Protein AF-A0A936JZC3-F1 (afdb_monomer_lite)

Radius of gyration: 21.65 Å; chains: 1; bounding box: 68×23×56 Å

Foldseek 3Di:
DALLVLLVVQVVQLVVLLVVLVVQCVVCVVVVPLVSVLVSLVSLLVSLVSLVSNLVSLVVNCVVPVPPPPDDNVVSVVVNVVSVVVNVVSVVSNVVSVVSNVVSVVVVVVPDPVPPPDPPPPPD

pLDDT: mean 89.23, std 16.83, range [37.56, 98.56]

Structure (mmCIF, N/CA/C/O backbone):
data_AF-A0A936JZC3-F1
#
_entry.id   AF-A0A936JZC3-F1
#
loop_
_atom_site.group_PDB
_atom_site.id
_atom_site.type_symbol
_atom_site.label_atom_id
_atom_site.label_alt_id
_atom_site.label_comp_id
_atom_site.label_asym_id
_atom_site.label_entity_id
_atom_site.label_seq_id
_atom_site.pdbx_PDB_ins_code
_atom_site.Cartn_x
_atom_site.Cartn_y
_atom_site.Cartn_z
_atom_site.occupancy
_atom_site.B_iso_or_equiv
_atom_site.auth_seq_id
_atom_site.auth_comp_id
_atom_site.auth_asym_id
_atom_site.auth_atom_id
_atom_site.pdbx_PDB_model_num
ATOM 1 N N . MET A 1 1 ? -3.478 -10.949 -21.802 1.00 66.69 1 MET A N 1
ATOM 2 C CA . MET A 1 1 ? -2.752 -9.942 -20.995 1.00 66.69 1 MET A CA 1
ATOM 3 C C . MET A 1 1 ? -1.444 -10.577 -20.551 1.00 66.69 1 MET A C 1
ATOM 5 O O . MET A 1 1 ? -1.497 -11.726 -20.132 1.00 66.69 1 MET A O 1
ATOM 9 N N . ASN A 1 2 ? -0.302 -9.900 -20.707 1.00 89.75 2 ASN A N 1
ATOM 10 C CA . ASN A 1 2 ? 0.981 -10.363 -20.148 1.00 89.75 2 ASN A CA 1
ATOM 11 C C . ASN A 1 2 ? 1.210 -9.727 -18.757 1.00 89.75 2 ASN A C 1
ATOM 13 O O . ASN A 1 2 ? 0.400 -8.905 -18.319 1.00 89.75 2 ASN A O 1
ATOM 17 N N . GLN A 1 3 ? 2.292 -10.097 -18.072 1.00 92.00 3 GLN A N 1
ATOM 18 C CA . GLN A 1 3 ? 2.618 -9.565 -16.743 1.00 92.00 3 GLN A CA 1
ATOM 19 C C . GLN A 1 3 ? 2.871 -8.047 -16.764 1.00 92.00 3 GLN A C 1
ATOM 21 O O . GLN A 1 3 ? 2.317 -7.353 -15.917 1.00 92.00 3 GLN A O 1
ATOM 26 N N . THR A 1 4 ? 3.542 -7.509 -17.789 1.00 93.62 4 THR A N 1
ATOM 27 C CA . THR A 1 4 ? 3.724 -6.058 -17.994 1.00 93.62 4 THR A CA 1
ATOM 28 C C . THR A 1 4 ? 2.394 -5.294 -17.998 1.00 93.62 4 THR A C 1
ATOM 30 O O . THR A 1 4 ? 2.254 -4.266 -17.340 1.00 93.62 4 THR A O 1
ATOM 33 N N . HIS A 1 5 ? 1.376 -5.810 -18.697 1.00 93.81 5 HIS A N 1
ATOM 34 C CA . HIS A 1 5 ? 0.049 -5.186 -18.737 1.00 93.81 5 HIS A CA 1
ATOM 35 C C . HIS A 1 5 ? -0.633 -5.209 -17.363 1.00 93.81 5 HIS A C 1
ATOM 37 O O . HIS A 1 5 ? -1.317 -4.251 -17.013 1.00 93.81 5 HIS A O 1
ATOM 43 N N . ILE A 1 6 ? -0.471 -6.291 -16.591 1.00 94.94 6 ILE A N 1
ATOM 44 C CA . ILE A 1 6 ? -1.031 -6.401 -15.235 1.00 94.94 6 ILE A CA 1
ATOM 45 C C . ILE A 1 6 ? -0.334 -5.414 -14.296 1.00 94.94 6 ILE A C 1
ATOM 47 O O . ILE A 1 6 ? -1.018 -4.686 -13.575 1.00 94.94 6 ILE A O 1
ATOM 51 N N . HIS A 1 7 ? 0.997 -5.353 -14.347 1.00 96.56 7 HIS A N 1
ATOM 52 C CA . HIS A 1 7 ? 1.791 -4.439 -13.539 1.00 96.56 7 HIS A CA 1
ATOM 53 C C . HIS A 1 7 ? 1.379 -2.986 -13.795 1.00 96.56 7 HIS A C 1
ATOM 55 O O . HIS A 1 7 ? 0.961 -2.293 -12.872 1.00 96.56 7 HIS A O 1
ATOM 61 N N . LEU A 1 8 ? 1.386 -2.539 -15.056 1.00 94.25 8 LEU A N 1
ATOM 62 C CA . LEU A 1 8 ? 1.026 -1.163 -15.421 1.00 94.25 8 LEU A CA 1
ATOM 63 C C . LEU A 1 8 ? -0.421 -0.808 -15.058 1.00 94.25 8 LEU A C 1
ATOM 65 O O . LEU A 1 8 ? -0.687 0.310 -14.612 1.00 94.25 8 LEU A O 1
ATOM 69 N N . LEU A 1 9 ? -1.352 -1.756 -15.214 1.00 95.69 9 LEU A N 1
ATOM 70 C CA . LEU A 1 9 ? -2.750 -1.559 -14.840 1.00 95.69 9 LEU A CA 1
ATOM 71 C C . LEU A 1 9 ? -2.901 -1.333 -13.332 1.00 95.69 9 LEU A C 1
ATOM 73 O O . LEU A 1 9 ? -3.687 -0.483 -12.920 1.00 95.69 9 LEU A O 1
ATOM 77 N N . LEU A 1 10 ? -2.179 -2.099 -12.511 1.00 96.19 10 LEU A N 1
ATOM 78 C CA . LEU A 1 10 ? -2.406 -2.150 -11.069 1.00 96.19 10 LEU A CA 1
ATOM 79 C C . LEU A 1 10 ? -1.439 -1.293 -10.239 1.00 96.19 10 LEU A C 1
ATOM 81 O O . LEU A 1 10 ? -1.794 -0.952 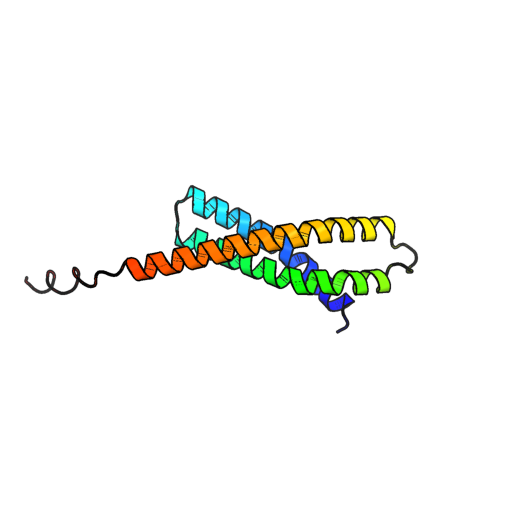-9.115 1.00 96.19 10 LEU A O 1
ATOM 85 N N . ASN A 1 11 ? -0.268 -0.903 -10.756 1.00 94.81 11 ASN A N 1
ATOM 86 C CA . ASN A 1 11 ? 0.805 -0.255 -9.978 1.00 94.81 11 ASN A CA 1
ATOM 87 C C . ASN A 1 11 ? 0.335 1.005 -9.219 1.00 94.81 11 ASN A C 1
ATOM 89 O O . ASN A 1 11 ? 0.679 1.233 -8.062 1.00 94.81 11 ASN A O 1
ATOM 93 N N . HIS A 1 12 ? -0.580 1.777 -9.801 1.00 95.12 12 HIS A N 1
ATOM 94 C CA . HIS A 1 12 ? -1.086 2.995 -9.166 1.00 95.12 12 HIS A CA 1
ATOM 95 C C . HIS A 1 12 ? -2.043 2.734 -7.989 1.00 95.12 12 HIS A C 1
ATOM 97 O O . HIS A 1 12 ? -2.201 3.596 -7.120 1.00 95.12 12 HIS A O 1
ATOM 103 N N . PHE A 1 13 ? -2.685 1.563 -7.935 1.00 97.19 13 PHE A N 1
ATOM 104 C CA . PHE A 1 13 ? -3.717 1.266 -6.940 1.00 97.19 13 PHE A CA 1
ATOM 105 C C . PHE A 1 13 ? -3.161 1.220 -5.511 1.00 97.19 13 PHE A C 1
ATOM 107 O O . PHE A 1 13 ? -3.704 1.944 -4.673 1.00 97.19 13 PHE A O 1
ATOM 114 N N . PRO A 1 14 ? -2.089 0.457 -5.200 1.00 97.06 14 PRO A N 1
ATOM 115 C CA . PRO A 1 14 ? -1.516 0.432 -3.858 1.00 97.06 14 PRO A CA 1
ATOM 116 C C . PRO A 1 14 ? -1.153 1.819 -3.326 1.00 97.06 14 PRO A C 1
ATOM 118 O O . PRO A 1 14 ? -1.520 2.141 -2.200 1.00 97.06 14 PRO A O 1
ATOM 121 N N . ILE A 1 15 ? -0.503 2.671 -4.125 1.00 96.19 15 ILE A N 1
ATOM 122 C CA . ILE A 1 15 ? -0.062 4.004 -3.682 1.00 96.19 15 ILE A CA 1
ATOM 123 C C . ILE A 1 15 ? -1.265 4.915 -3.411 1.00 96.19 15 ILE A C 1
ATOM 125 O O . ILE A 1 15 ? -1.409 5.454 -2.310 1.00 96.19 15 ILE A O 1
ATOM 129 N N . VAL A 1 16 ? -2.165 5.062 -4.390 1.00 97.94 16 VAL A N 1
ATOM 130 C CA . VAL A 1 16 ? -3.331 5.952 -4.268 1.00 97.94 16 VAL A CA 1
ATOM 131 C C . VAL A 1 16 ? -4.276 5.462 -3.171 1.00 97.94 16 VAL A C 1
ATOM 133 O O . VAL A 1 16 ? -4.721 6.244 -2.330 1.00 97.94 16 VAL A O 1
ATOM 136 N N . GLY A 1 17 ? -4.559 4.160 -3.133 1.00 97.94 17 GLY A N 1
ATOM 137 C CA . GLY A 1 17 ? -5.437 3.574 -2.130 1.00 97.94 17 GLY A CA 1
ATOM 138 C C . GLY A 1 17 ? -4.862 3.654 -0.716 1.00 97.94 17 GLY A C 1
ATOM 139 O O . GLY A 1 17 ? -5.615 3.904 0.226 1.00 97.94 17 GLY A O 1
ATOM 140 N N . THR A 1 18 ? -3.542 3.523 -0.551 1.00 97.69 18 THR A N 1
ATOM 141 C CA . THR A 1 18 ? -2.883 3.683 0.758 1.00 97.69 18 THR A CA 1
ATOM 142 C C . THR A 1 18 ? -2.907 5.131 1.227 1.00 97.69 18 THR A C 1
ATOM 144 O O . THR A 1 18 ? -3.154 5.381 2.409 1.00 97.69 18 THR A O 1
ATOM 147 N N . LEU A 1 19 ? -2.740 6.098 0.320 1.00 98.19 19 LEU A N 1
ATOM 148 C CA . LEU A 1 19 ? -2.877 7.518 0.643 1.00 98.19 19 LEU A CA 1
ATOM 149 C C . LEU A 1 19 ? -4.302 7.841 1.117 1.00 98.19 19 LEU A C 1
ATOM 151 O O . LEU A 1 19 ? -4.486 8.399 2.200 1.00 98.19 19 LEU A O 1
ATOM 155 N N . ILE A 1 20 ? -5.315 7.414 0.356 1.00 98.38 20 ILE A N 1
ATOM 156 C CA . ILE A 1 20 ? -6.730 7.596 0.713 1.00 98.38 20 ILE A CA 1
ATOM 157 C C . ILE A 1 20 ? -7.045 6.900 2.044 1.00 98.38 20 ILE A C 1
ATOM 159 O O . ILE A 1 20 ? -7.652 7.507 2.928 1.00 98.38 20 ILE A O 1
ATOM 163 N N . GLY A 1 21 ? -6.610 5.649 2.217 1.00 98.25 21 GLY A N 1
ATOM 164 C CA . GLY A 1 21 ? -6.810 4.878 3.444 1.00 98.25 21 GLY A CA 1
ATOM 165 C C . GLY A 1 21 ? -6.167 5.535 4.661 1.00 98.25 21 GLY A C 1
ATOM 166 O O . GLY A 1 21 ? -6.793 5.613 5.716 1.00 98.25 21 GLY A O 1
ATOM 167 N N . SER A 1 22 ? -4.968 6.092 4.505 1.00 98.19 22 SER A N 1
ATOM 168 C CA . SER A 1 22 ? -4.258 6.805 5.571 1.00 98.19 22 SER A CA 1
ATOM 169 C C . SER A 1 22 ? -4.967 8.103 5.954 1.00 98.19 22 SER A C 1
ATOM 171 O O . SER A 1 22 ? -5.204 8.347 7.137 1.00 98.19 22 SER A O 1
ATOM 173 N N . CYS A 1 23 ? -5.394 8.909 4.976 1.00 98.38 23 CYS A N 1
ATOM 174 C CA . CYS A 1 23 ? -6.193 10.110 5.232 1.00 98.38 23 CYS A CA 1
ATOM 175 C C . CYS A 1 23 ? -7.520 9.775 5.929 1.00 98.38 23 CYS A C 1
ATOM 177 O O . CYS A 1 23 ? -7.913 10.452 6.881 1.00 98.38 23 CYS A O 1
ATOM 179 N N . LEU A 1 24 ? -8.194 8.705 5.498 1.00 98.12 24 LEU A N 1
ATOM 180 C CA . LEU A 1 24 ? -9.442 8.252 6.105 1.00 98.12 24 LEU A CA 1
ATOM 181 C C . LEU A 1 24 ? -9.229 7.745 7.537 1.00 98.12 24 LEU A C 1
ATOM 183 O O . LEU A 1 24 ? -10.048 8.022 8.416 1.00 98.12 24 LEU A O 1
ATOM 187 N N . LEU A 1 25 ? -8.120 7.044 7.791 1.00 98.06 25 LEU A N 1
ATOM 188 C CA . LEU A 1 25 ? -7.746 6.582 9.124 1.00 98.06 25 LEU A CA 1
ATOM 189 C C . LEU A 1 25 ? -7.491 7.768 10.055 1.00 98.06 25 LEU A C 1
ATOM 191 O O . LEU A 1 25 ? -8.068 7.821 11.142 1.00 98.06 25 LEU A O 1
ATOM 195 N N . LEU A 1 26 ? -6.689 8.741 9.611 1.00 98.31 26 LEU A N 1
ATOM 196 C CA . LEU A 1 26 ? -6.422 9.979 10.347 1.00 98.31 26 LEU A CA 1
ATOM 197 C C . LEU A 1 26 ? -7.723 10.712 10.676 1.00 98.31 26 LEU A C 1
ATOM 199 O O . LEU A 1 26 ? -7.956 11.084 11.826 1.00 98.31 26 LEU A O 1
ATOM 203 N N . TRP A 1 27 ? -8.618 10.846 9.697 1.00 98.19 27 TRP A N 1
ATOM 204 C CA . TRP A 1 27 ? -9.930 11.445 9.912 1.00 98.19 27 TRP A CA 1
ATOM 205 C C . TRP A 1 27 ? -10.763 10.673 10.945 1.00 98.19 27 TRP A C 1
ATOM 207 O O . TRP A 1 27 ? -11.335 11.269 11.860 1.00 98.19 27 TRP A O 1
ATOM 217 N N . GLY A 1 28 ? -10.796 9.342 10.847 1.00 97.31 28 GLY A N 1
ATOM 218 C CA . GLY A 1 28 ? -11.484 8.472 11.799 1.00 97.31 28 GLY A CA 1
ATOM 219 C C . GLY A 1 28 ? -10.928 8.576 13.222 1.00 97.31 28 GLY A C 1
ATOM 220 O O . GLY A 1 28 ? -11.697 8.516 14.184 1.00 97.31 28 GLY A O 1
ATOM 221 N N . ILE A 1 29 ? -9.616 8.783 13.370 1.00 97.25 29 ILE A N 1
ATOM 222 C CA . ILE A 1 29 ? -8.958 9.035 14.659 1.00 97.25 29 ILE A CA 1
ATOM 223 C C . ILE A 1 29 ? -9.380 10.399 15.215 1.00 97.25 29 ILE A C 1
ATOM 225 O O . ILE A 1 29 ? -9.867 10.461 16.345 1.00 97.25 29 ILE A O 1
ATOM 229 N N . ILE A 1 30 ? -9.279 11.468 14.417 1.00 98.19 30 ILE A N 1
ATOM 230 C CA . ILE A 1 30 ? -9.650 12.838 14.819 1.00 98.19 30 ILE A CA 1
ATOM 231 C C . ILE A 1 30 ? -11.119 12.903 15.252 1.00 98.19 30 ILE A C 1
ATOM 233 O O . ILE A 1 30 ? -11.450 13.499 16.277 1.00 98.19 30 ILE A O 1
ATOM 237 N N . LYS A 1 31 ? -12.013 12.259 14.496 1.00 97.19 31 LYS A N 1
ATOM 238 C CA . LYS A 1 31 ? -13.454 12.218 14.787 1.00 97.19 31 LYS A CA 1
ATOM 239 C C . LYS A 1 31 ? -13.854 11.133 15.787 1.00 97.19 31 LYS A C 1
ATOM 241 O O . LYS A 1 31 ? -15.038 11.022 16.090 1.00 97.19 31 LYS A O 1
ATOM 246 N N . LYS A 1 32 ? -12.902 10.339 16.293 1.00 94.94 32 LYS A N 1
ATOM 247 C CA . LYS A 1 32 ? -13.139 9.201 17.200 1.00 94.94 32 LYS A CA 1
ATOM 248 C C . LYS A 1 32 ? -14.226 8.238 16.684 1.00 94.94 32 LYS A C 1
ATOM 250 O O . LYS A 1 32 ? -14.975 7.666 17.468 1.00 94.94 32 LYS A O 1
ATOM 255 N N . ASN A 1 33 ? -14.307 8.046 15.367 1.00 94.62 33 ASN A N 1
ATOM 256 C CA . ASN A 1 33 ? -15.336 7.233 14.721 1.00 94.62 33 ASN A CA 1
ATOM 257 C C . ASN A 1 33 ? -14.813 5.815 14.429 1.00 94.62 33 ASN A C 1
ATOM 259 O O . ASN A 1 33 ? -13.978 5.615 13.545 1.00 94.62 33 ASN A O 1
ATOM 263 N N . ASP A 1 34 ? -15.314 4.826 15.173 1.00 92.88 34 ASP A N 1
ATOM 264 C CA . ASP A 1 34 ? -14.937 3.410 15.033 1.00 92.88 34 ASP A CA 1
ATOM 265 C C . ASP A 1 34 ? -15.310 2.807 13.672 1.00 92.88 34 ASP A C 1
ATOM 267 O O . ASP A 1 34 ? -14.558 1.991 13.132 1.00 92.88 34 ASP A O 1
ATOM 271 N N . HIS A 1 35 ? -16.413 3.254 13.070 1.00 94.06 35 HIS A N 1
ATOM 272 C CA . HIS A 1 35 ? -16.832 2.800 11.747 1.00 94.06 35 HIS A CA 1
ATOM 273 C C . HIS A 1 35 ? -15.868 3.297 10.663 1.00 94.06 35 HIS A C 1
ATOM 275 O O . HIS A 1 35 ? -15.382 2.512 9.852 1.00 94.06 35 HIS A O 1
ATOM 281 N N . THR A 1 36 ? -15.512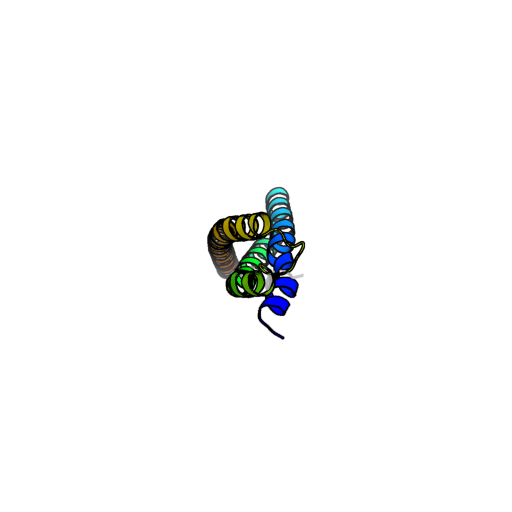 4.586 10.690 1.00 96.00 36 THR A N 1
ATOM 282 C CA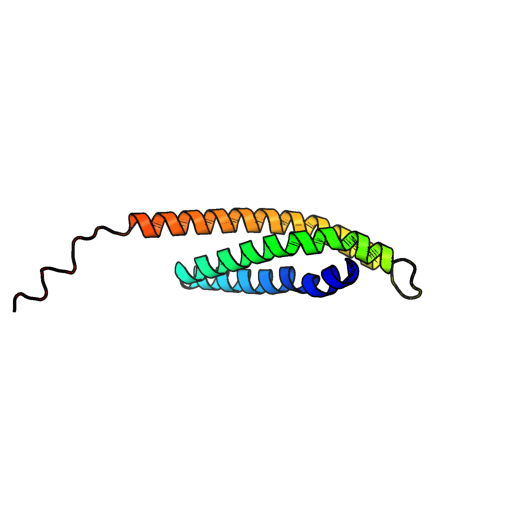 . THR A 1 36 ? -14.546 5.168 9.742 1.00 96.00 36 THR A CA 1
ATOM 283 C C . THR A 1 36 ? -13.167 4.522 9.865 1.00 96.00 36 THR A C 1
ATOM 285 O O . THR A 1 36 ? -12.561 4.193 8.848 1.00 96.00 36 THR A O 1
ATOM 288 N N . LYS A 1 37 ? -12.689 4.274 11.094 1.00 97.44 37 LYS A N 1
ATOM 289 C CA . LYS A 1 37 ? -11.424 3.556 11.327 1.00 97.44 37 LYS A CA 1
ATOM 290 C C . LYS A 1 37 ? -11.453 2.138 10.747 1.00 97.44 37 LYS A C 1
ATOM 292 O O . LYS A 1 37 ? -10.463 1.701 10.170 1.00 97.44 37 LYS A O 1
ATOM 297 N N . SER A 1 38 ? -12.590 1.447 10.852 1.00 97.19 38 SER A N 1
ATOM 298 C CA . SER A 1 38 ? -12.762 0.105 10.281 1.00 97.19 38 SER A CA 1
ATOM 299 C C . SER A 1 38 ? -12.759 0.125 8.748 1.00 97.19 38 SER A C 1
ATOM 301 O O . SER A 1 38 ? -12.086 -0.700 8.141 1.00 97.19 38 SER A O 1
ATOM 303 N N . ILE A 1 39 ? -13.432 1.094 8.111 1.00 97.81 39 ILE A N 1
ATOM 304 C CA . ILE A 1 39 ? -13.378 1.264 6.645 1.00 97.81 39 ILE A CA 1
ATOM 305 C C . ILE A 1 39 ? -11.941 1.537 6.188 1.00 97.81 39 ILE A C 1
ATOM 307 O O . ILE A 1 39 ? -11.476 0.930 5.227 1.00 97.81 39 ILE A O 1
ATOM 311 N N . ALA A 1 40 ? -11.227 2.423 6.886 1.00 98.31 40 ALA A N 1
ATOM 312 C CA . ALA A 1 40 ? -9.844 2.739 6.557 1.00 98.31 40 ALA A CA 1
ATOM 313 C C . ALA A 1 40 ? -8.931 1.508 6.670 1.00 98.31 40 ALA A C 1
ATOM 315 O O . ALA A 1 40 ? -8.178 1.223 5.744 1.00 98.31 40 ALA A O 1
ATOM 316 N N . ALA A 1 41 ? -9.048 0.733 7.754 1.00 98.38 41 ALA A N 1
ATOM 317 C CA . ALA A 1 41 ? -8.301 -0.513 7.924 1.00 98.38 41 ALA A CA 1
ATOM 318 C C . ALA A 1 41 ? -8.642 -1.546 6.834 1.00 98.38 41 ALA A C 1
ATOM 320 O O . ALA A 1 41 ? -7.750 -2.196 6.298 1.00 98.38 41 ALA A O 1
ATOM 321 N N . PHE A 1 42 ? -9.914 -1.673 6.446 1.00 98.44 42 PHE A N 1
ATOM 322 C CA . PHE A 1 42 ? -10.314 -2.547 5.341 1.00 98.44 42 PHE A CA 1
ATOM 323 C C . PHE A 1 42 ? -9.684 -2.130 4.009 1.00 98.44 42 PHE A C 1
ATOM 325 O O . PHE A 1 42 ? -9.153 -2.977 3.287 1.00 98.44 42 PHE A O 1
ATOM 332 N N . LEU A 1 43 ? -9.693 -0.832 3.701 1.00 98.50 43 LEU A N 1
ATOM 333 C CA . LEU A 1 43 ? -9.064 -0.309 2.493 1.00 98.50 43 LEU A CA 1
ATOM 334 C C . LEU A 1 43 ? -7.551 -0.571 2.494 1.00 98.50 43 LEU A C 1
ATOM 336 O O . LEU A 1 43 ? -7.036 -1.105 1.518 1.00 98.50 43 LEU A O 1
ATOM 340 N N . LEU A 1 44 ? -6.858 -0.274 3.598 1.00 98.56 44 LEU A N 1
ATOM 341 C CA . LEU A 1 44 ? -5.416 -0.511 3.739 1.00 98.56 44 LEU A CA 1
ATOM 342 C C . LEU A 1 44 ? -5.055 -1.999 3.605 1.00 98.56 44 LEU A C 1
ATOM 344 O O . LEU A 1 44 ? -4.121 -2.339 2.883 1.00 98.56 44 LEU A O 1
ATOM 348 N N . ALA A 1 45 ? -5.827 -2.895 4.229 1.00 98.50 45 ALA A N 1
ATOM 349 C CA . ALA A 1 45 ? -5.643 -4.338 4.080 1.00 98.50 45 ALA A CA 1
ATOM 350 C C . ALA A 1 45 ? -5.855 -4.796 2.626 1.00 98.50 45 ALA A C 1
ATOM 352 O O . ALA A 1 45 ? -5.078 -5.593 2.108 1.00 98.50 45 ALA A O 1
ATOM 353 N N . THR A 1 46 ? -6.869 -4.257 1.943 1.00 98.50 46 THR A N 1
ATOM 354 C CA . THR A 1 46 ? -7.138 -4.570 0.531 1.00 98.50 46 THR A CA 1
ATOM 355 C C . THR A 1 46 ? -5.999 -4.093 -0.368 1.00 98.50 46 THR A C 1
ATOM 357 O O . THR A 1 46 ? -5.550 -4.839 -1.231 1.00 98.50 46 THR A O 1
ATOM 360 N N . MET A 1 47 ? -5.484 -2.880 -0.151 1.00 98.56 47 MET A N 1
ATOM 361 C CA . MET A 1 47 ? -4.363 -2.351 -0.934 1.00 98.56 47 MET A CA 1
ATOM 362 C C . MET A 1 47 ? -3.069 -3.129 -0.695 1.00 98.56 47 MET A C 1
ATOM 364 O O . MET A 1 47 ? -2.324 -3.355 -1.644 1.00 98.56 47 MET A O 1
ATOM 368 N N . ALA A 1 48 ? -2.831 -3.611 0.529 1.00 98.25 48 ALA A N 1
ATOM 369 C CA . ALA A 1 48 ? -1.716 -4.512 0.818 1.00 98.25 48 ALA A CA 1
ATOM 370 C C . ALA A 1 48 ? -1.822 -5.832 0.039 1.00 98.25 48 ALA A C 1
ATOM 372 O O . ALA A 1 48 ? -0.821 -6.314 -0.479 1.00 98.25 48 ALA A O 1
ATOM 373 N N . LEU A 1 49 ? -3.031 -6.383 -0.118 1.00 98.25 49 LEU A N 1
ATOM 374 C CA . LEU A 1 49 ? -3.247 -7.575 -0.943 1.00 98.25 49 LEU A CA 1
ATOM 375 C C . LEU A 1 49 ? -3.045 -7.301 -2.438 1.00 98.25 49 LEU A C 1
ATOM 377 O O . LEU A 1 49 ? -2.484 -8.143 -3.129 1.00 98.25 49 LEU A O 1
ATOM 381 N N . VAL A 1 50 ? -3.470 -6.135 -2.936 1.00 98.19 50 VAL A N 1
ATOM 382 C CA . VAL A 1 50 ? -3.261 -5.729 -4.340 1.00 98.19 50 VAL A CA 1
ATOM 383 C C . VAL A 1 50 ? -1.782 -5.457 -4.638 1.00 98.19 50 VAL A C 1
ATOM 385 O O . VAL A 1 50 ? -1.334 -5.708 -5.753 1.00 98.19 50 VAL A O 1
ATOM 388 N N . ALA A 1 51 ? -1.001 -5.002 -3.655 1.00 98.00 51 ALA A N 1
ATOM 389 C CA . ALA A 1 51 ? 0.433 -4.775 -3.822 1.00 98.00 51 ALA A CA 1
ATOM 390 C C . ALA A 1 51 ? 1.208 -6.063 -4.155 1.00 98.00 51 ALA A C 1
ATOM 392 O O . ALA A 1 51 ? 2.205 -5.997 -4.865 1.00 98.00 51 ALA A O 1
ATOM 393 N N . ILE A 1 52 ? 0.731 -7.234 -3.713 1.00 97.62 52 ILE A N 1
ATOM 394 C CA . ILE A 1 52 ? 1.387 -8.529 -3.961 1.00 97.62 52 ILE A CA 1
ATOM 395 C C . ILE A 1 52 ? 1.488 -8.843 -5.465 1.00 97.62 52 ILE A C 1
ATOM 397 O O . ILE A 1 52 ? 2.605 -8.981 -5.959 1.00 97.62 52 ILE A O 1
ATOM 401 N N . PRO A 1 53 ? 0.383 -8.944 -6.237 1.00 97.06 53 PRO A N 1
ATOM 402 C CA . PRO A 1 53 ? 0.481 -9.203 -7.670 1.00 97.06 53 PRO A CA 1
ATOM 403 C C . PRO A 1 53 ? 1.164 -8.064 -8.436 1.00 97.06 53 PRO A C 1
ATOM 405 O O . PRO A 1 53 ? 1.786 -8.335 -9.457 1.00 97.06 53 PRO A O 1
ATOM 408 N N . VAL A 1 54 ? 1.090 -6.812 -7.963 1.00 97.62 54 VAL A N 1
ATOM 409 C CA . VAL A 1 54 ? 1.841 -5.691 -8.560 1.00 97.62 54 VAL A CA 1
ATOM 410 C C . VAL A 1 54 ? 3.344 -5.931 -8.438 1.00 97.62 54 VAL A C 1
ATOM 412 O O . VAL A 1 54 ? 4.043 -5.868 -9.444 1.00 97.62 54 VAL A O 1
ATOM 415 N N . PHE A 1 55 ? 3.822 -6.256 -7.236 1.00 97.38 55 PHE A N 1
ATOM 416 C CA . PHE A 1 55 ? 5.235 -6.516 -6.971 1.00 97.38 55 PHE A CA 1
ATOM 417 C C . PHE A 1 55 ? 5.744 -7.720 -7.774 1.00 97.38 55 PHE A C 1
ATOM 419 O O . PHE A 1 55 ? 6.719 -7.606 -8.505 1.00 97.38 55 PHE A O 1
ATOM 426 N N . LEU A 1 56 ? 5.009 -8.838 -7.753 1.00 97.00 56 LEU A N 1
ATOM 427 C CA . LEU A 1 56 ? 5.372 -10.059 -8.490 1.00 97.00 56 LEU A CA 1
ATOM 428 C C . LEU A 1 56 ? 5.381 -9.894 -10.018 1.00 97.00 56 LEU A C 1
ATOM 430 O O . LEU A 1 56 ? 5.931 -10.735 -10.721 1.00 97.00 56 LEU A O 1
ATOM 434 N N . THR A 1 57 ? 4.720 -8.864 -10.547 1.00 97.31 57 THR A N 1
ATOM 435 C CA . THR A 1 57 ? 4.718 -8.566 -11.986 1.00 97.31 57 THR A CA 1
ATOM 436 C C . THR A 1 57 ? 5.679 -7.439 -12.367 1.00 97.31 57 THR A C 1
ATOM 438 O O . THR A 1 57 ? 5.739 -7.103 -13.546 1.00 97.31 57 THR A O 1
ATOM 441 N N . GLY A 1 58 ? 6.427 -6.880 -11.404 1.00 96.19 58 GLY A N 1
ATOM 442 C CA . GLY A 1 58 ? 7.392 -5.794 -11.606 1.00 96.19 58 GLY A CA 1
ATOM 443 C C . GLY A 1 58 ? 8.627 -6.213 -12.396 1.00 96.19 58 GLY A C 1
ATOM 444 O O . GLY A 1 58 ? 8.850 -5.668 -13.469 1.00 96.19 58 GLY A O 1
ATOM 445 N N . GLU A 1 59 ? 9.353 -7.229 -11.933 1.00 94.81 59 GLU A N 1
ATOM 446 C CA . GLU A 1 59 ? 10.555 -7.754 -12.607 1.00 94.81 59 GLU A CA 1
ATOM 447 C C . GLU A 1 59 ? 10.269 -8.173 -14.073 1.00 94.81 59 GLU A C 1
ATOM 449 O O . GLU A 1 59 ? 10.922 -7.664 -14.984 1.00 94.81 59 GLU A O 1
ATOM 454 N N . PRO A 1 60 ? 9.199 -8.939 -14.386 1.00 94.75 60 PRO A N 1
ATOM 455 C CA . PRO A 1 60 ? 8.837 -9.210 -15.782 1.00 94.75 60 PRO A CA 1
ATOM 456 C C . PRO A 1 60 ? 8.468 -7.963 -16.602 1.00 94.75 60 PRO A C 1
ATOM 458 O O . PRO A 1 60 ? 8.559 -7.970 -17.834 1.00 94.75 60 PRO A O 1
ATOM 461 N N . ALA A 1 61 ? 7.967 -6.906 -15.952 1.00 94.62 61 ALA A N 1
ATOM 462 C CA . ALA A 1 61 ? 7.669 -5.646 -16.621 1.00 94.62 61 ALA A CA 1
ATOM 463 C C . ALA A 1 61 ? 8.960 -4.888 -16.955 1.00 94.62 61 ALA A C 1
ATOM 465 O O . ALA A 1 61 ? 9.067 -4.378 -18.071 1.00 94.62 61 ALA A O 1
ATOM 466 N N . GLU A 1 62 ? 9.928 -4.870 -16.043 1.00 94.00 62 GLU A N 1
ATOM 467 C CA . GLU A 1 62 ? 11.265 -4.309 -16.236 1.00 94.00 62 GLU A CA 1
ATOM 468 C C . GLU A 1 62 ? 12.021 -5.005 -17.369 1.00 94.00 62 GLU A C 1
ATOM 470 O O . GLU A 1 62 ? 12.361 -4.339 -18.349 1.00 94.00 62 GLU A O 1
ATOM 475 N N . GLU A 1 63 ? 12.156 -6.335 -17.329 1.00 93.50 63 GLU A N 1
ATOM 476 C CA . GLU A 1 63 ? 12.846 -7.107 -18.376 1.00 93.50 63 GLU A CA 1
ATOM 477 C C . GLU A 1 63 ? 12.263 -6.833 -19.775 1.00 93.50 63 GLU A C 1
ATOM 479 O O . GLU A 1 63 ? 12.964 -6.841 -20.792 1.00 93.50 63 GLU A O 1
ATOM 484 N N . SER A 1 64 ? 10.952 -6.567 -19.848 1.00 93.00 64 SER A N 1
ATOM 485 C CA . SER A 1 64 ? 10.264 -6.290 -21.111 1.00 93.00 64 SER A CA 1
ATOM 486 C C . SER A 1 64 ? 10.580 -4.916 -21.713 1.00 93.00 64 SER A C 1
ATOM 488 O O . SER A 1 64 ? 10.334 -4.712 -22.905 1.00 93.00 64 SER A O 1
ATOM 490 N N . VAL A 1 65 ? 11.117 -3.979 -20.920 1.00 91.56 65 VAL A N 1
ATOM 491 C CA . VAL A 1 65 ? 11.365 -2.589 -21.336 1.00 91.56 65 VAL A CA 1
ATOM 492 C C . VAL A 1 65 ? 12.807 -2.113 -21.153 1.00 91.56 65 VAL A C 1
ATOM 494 O O . VAL A 1 65 ? 13.176 -1.127 -21.791 1.00 91.56 65 VAL A O 1
ATOM 497 N N . GLU A 1 66 ? 13.635 -2.801 -20.362 1.00 89.94 66 GLU A N 1
ATOM 498 C CA . GLU A 1 66 ? 15.004 -2.378 -20.013 1.00 89.94 66 GLU A CA 1
ATOM 499 C C . GLU A 1 66 ? 15.902 -2.142 -21.249 1.00 89.94 66 GLU A C 1
ATOM 501 O O . GLU A 1 66 ? 16.761 -1.266 -21.248 1.00 89.94 66 GLU A O 1
ATOM 506 N N . LYS A 1 67 ? 15.664 -2.870 -22.354 1.00 89.69 67 LYS A N 1
ATOM 507 C CA . LYS A 1 67 ? 16.467 -2.794 -23.598 1.00 89.69 67 LYS A CA 1
ATOM 508 C C . LYS A 1 67 ? 15.929 -1.797 -24.625 1.00 89.69 67 LYS A C 1
ATOM 510 O O . LYS A 1 67 ? 16.470 -1.693 -25.728 1.00 89.69 67 LYS A O 1
ATOM 515 N N . ILE A 1 68 ? 14.844 -1.089 -24.313 1.00 92.94 68 ILE A N 1
ATOM 516 C CA . ILE A 1 68 ? 14.219 -0.138 -25.234 1.00 92.94 68 ILE A CA 1
ATOM 517 C C . ILE A 1 68 ? 15.000 1.180 -25.211 1.00 92.94 68 ILE A C 1
ATOM 519 O O . ILE A 1 68 ? 15.210 1.791 -24.165 1.00 92.94 68 ILE A O 1
ATOM 523 N N . SER A 1 69 ? 15.402 1.665 -26.388 1.00 91.19 69 SER A N 1
ATOM 524 C CA . SER A 1 69 ? 16.104 2.946 -26.514 1.00 91.19 69 SER A CA 1
ATOM 525 C C . SER A 1 69 ? 15.272 4.099 -25.939 1.00 91.19 69 SER A C 1
ATOM 527 O O . SER A 1 69 ? 14.141 4.325 -26.364 1.00 91.19 69 SER A O 1
ATOM 529 N N . GLY A 1 70 ? 15.849 4.849 -24.997 1.00 90.56 70 GLY A N 1
ATOM 530 C CA . GLY A 1 70 ? 15.190 5.974 -24.319 1.00 90.56 70 GLY A CA 1
ATOM 531 C C . GLY A 1 70 ? 14.594 5.635 -22.949 1.00 90.56 70 GLY A C 1
ATOM 532 O O . GLY A 1 70 ? 14.204 6.552 -22.229 1.00 90.56 70 GLY A O 1
ATOM 533 N N . VAL A 1 71 ? 14.566 4.358 -22.558 1.00 91.88 71 VAL A N 1
ATOM 534 C CA . VAL A 1 71 ? 14.264 3.938 -21.185 1.00 91.88 71 VAL A CA 1
ATOM 535 C C . VAL A 1 71 ? 15.533 4.040 -20.337 1.00 91.88 71 VAL A C 1
ATOM 537 O O . VAL A 1 71 ? 16.619 3.674 -20.779 1.00 91.88 71 VAL A O 1
ATOM 540 N N . SER A 1 72 ? 15.411 4.577 -19.121 1.00 93.75 72 SER A N 1
ATOM 541 C CA . SER A 1 72 ? 16.528 4.650 -18.178 1.00 93.75 72 SER A CA 1
ATOM 542 C C . SER A 1 72 ? 16.493 3.453 -17.235 1.00 93.75 72 SER A C 1
ATOM 544 O O . SER A 1 72 ? 15.678 3.422 -16.317 1.00 93.75 72 SER A O 1
ATOM 546 N N . GLU A 1 73 ? 17.413 2.515 -17.439 1.00 91.25 73 GLU A N 1
ATOM 547 C CA . GLU A 1 73 ? 17.630 1.350 -16.567 1.00 91.25 73 GLU A CA 1
ATOM 548 C C . GLU A 1 73 ? 17.851 1.776 -15.106 1.00 91.25 73 GLU A C 1
ATOM 550 O O . GLU A 1 73 ? 17.178 1.294 -14.204 1.00 91.25 73 GLU A O 1
ATOM 555 N N . ASN A 1 74 ? 18.675 2.807 -14.878 1.00 93.69 74 ASN A N 1
ATOM 556 C CA . ASN A 1 74 ? 18.915 3.358 -13.541 1.00 93.69 74 ASN A CA 1
ATOM 557 C C . ASN A 1 74 ? 17.631 3.848 -12.843 1.00 93.69 74 ASN A C 1
ATOM 559 O O . ASN A 1 74 ? 17.498 3.717 -11.632 1.00 93.69 74 ASN A O 1
ATOM 563 N N . MET A 1 75 ? 16.679 4.430 -13.581 1.00 94.69 75 MET A N 1
ATOM 564 C CA . MET A 1 75 ? 15.415 4.879 -12.984 1.00 94.69 75 MET A CA 1
ATOM 565 C C . MET A 1 75 ? 14.474 3.718 -12.654 1.00 94.69 75 MET A C 1
ATOM 567 O O . MET A 1 75 ? 13.723 3.825 -11.686 1.00 94.69 75 MET A O 1
ATOM 571 N N . ILE A 1 76 ? 14.493 2.642 -13.447 1.00 94.19 76 ILE A N 1
ATOM 572 C CA . ILE A 1 76 ? 13.673 1.450 -13.191 1.00 94.19 76 ILE A CA 1
ATOM 573 C C . ILE A 1 76 ? 14.241 0.667 -12.008 1.00 94.19 76 ILE A C 1
ATOM 575 O O . ILE A 1 76 ? 13.489 0.373 -11.086 1.00 94.19 76 ILE A O 1
ATOM 579 N N . SER A 1 77 ? 15.558 0.478 -11.948 1.00 93.88 77 SER A N 1
ATOM 580 C CA . SER A 1 77 ? 16.219 -0.163 -10.808 1.00 93.88 77 SER A CA 1
ATOM 581 C C . SER A 1 77 ? 15.944 0.577 -9.487 1.00 93.88 77 SER A C 1
ATOM 583 O O . SER A 1 77 ? 15.547 -0.034 -8.499 1.00 93.88 77 SER A O 1
ATOM 585 N N . LEU A 1 78 ? 16.004 1.919 -9.470 1.00 96.12 78 LEU A N 1
ATOM 586 C CA . LEU A 1 78 ? 15.604 2.703 -8.287 1.00 96.12 78 LEU A CA 1
ATOM 587 C C . LEU A 1 78 ? 14.118 2.533 -7.919 1.00 96.12 78 LEU A C 1
ATOM 589 O O . LEU A 1 78 ? 13.751 2.638 -6.747 1.00 96.12 78 LEU A O 1
ATOM 593 N N . HIS A 1 79 ? 13.243 2.316 -8.907 1.00 94.94 79 HIS A N 1
ATOM 594 C CA . HIS A 1 79 ? 11.834 2.016 -8.660 1.00 94.94 79 HIS A CA 1
ATOM 595 C C . HIS A 1 79 ? 11.657 0.621 -8.053 1.00 94.94 79 HIS A C 1
ATOM 597 O O . HIS A 1 79 ? 10.854 0.478 -7.132 1.00 94.94 79 HIS A O 1
ATOM 603 N N . GLU A 1 80 ? 12.410 -0.372 -8.524 1.00 95.19 80 GLU A N 1
ATOM 604 C CA . GLU A 1 80 ? 12.413 -1.735 -7.993 1.00 95.19 80 GLU A CA 1
ATOM 605 C C . GLU A 1 80 ? 12.899 -1.768 -6.536 1.00 95.19 80 GLU A C 1
ATOM 607 O O . GLU A 1 80 ? 12.178 -2.257 -5.664 1.00 95.19 80 GLU A O 1
ATOM 612 N N . GLU A 1 81 ? 14.041 -1.139 -6.233 1.00 95.94 81 GLU A N 1
ATOM 613 C CA . GLU A 1 81 ? 14.567 -1.027 -4.863 1.00 95.94 81 GLU A CA 1
ATOM 614 C C . GLU A 1 81 ? 13.551 -0.352 -3.922 1.00 95.94 81 GLU A C 1
ATOM 616 O O . GLU A 1 81 ? 13.300 -0.795 -2.795 1.00 95.94 81 GLU A O 1
ATOM 621 N N . ALA A 1 82 ? 12.900 0.719 -4.391 1.00 96.69 82 ALA A N 1
ATOM 622 C CA . ALA A 1 82 ? 11.843 1.382 -3.634 1.00 96.69 82 ALA A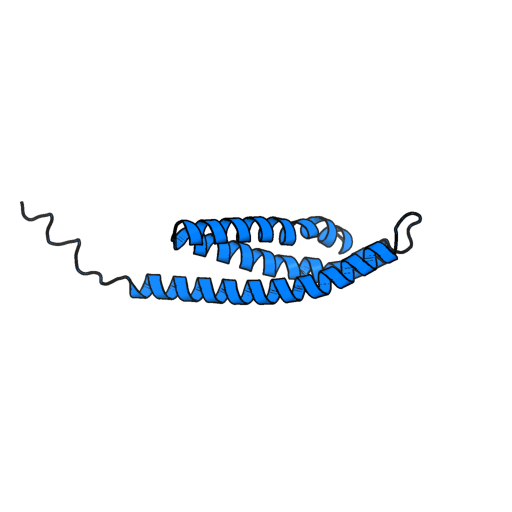 CA 1
ATOM 623 C C . ALA A 1 82 ? 10.599 0.491 -3.464 1.00 96.69 82 ALA A C 1
ATOM 625 O O . ALA A 1 82 ? 9.950 0.535 -2.412 1.00 96.69 82 ALA A O 1
ATOM 626 N N . ALA A 1 83 ? 10.257 -0.318 -4.470 1.00 96.19 83 ALA A N 1
ATOM 627 C CA . ALA A 1 83 ? 9.148 -1.263 -4.416 1.00 96.19 83 ALA A CA 1
ATOM 628 C C . ALA A 1 83 ? 9.424 -2.413 -3.437 1.00 96.19 83 ALA A C 1
ATOM 630 O O . ALA A 1 83 ? 8.493 -2.842 -2.753 1.00 96.19 83 ALA A O 1
ATOM 631 N N . GLU A 1 84 ? 10.677 -2.854 -3.293 1.00 96.88 84 GLU A N 1
ATOM 632 C CA . GLU A 1 84 ? 11.081 -3.863 -2.308 1.00 96.88 84 GLU A CA 1
ATOM 633 C C . GLU A 1 84 ? 10.859 -3.359 -0.874 1.00 96.88 84 GLU A C 1
ATOM 635 O O . GLU A 1 84 ? 10.223 -4.020 -0.047 1.00 96.88 84 GLU A O 1
ATOM 640 N N . ILE A 1 85 ? 11.281 -2.129 -0.575 1.00 97.69 85 ILE A N 1
ATOM 641 C CA . ILE A 1 85 ? 10.982 -1.500 0.721 1.00 97.69 85 ILE A CA 1
ATOM 642 C C . ILE A 1 85 ? 9.464 -1.305 0.874 1.00 97.69 85 ILE A C 1
ATOM 644 O O . ILE A 1 85 ? 8.885 -1.562 1.936 1.00 97.69 85 ILE A O 1
ATOM 648 N N . GLY A 1 86 ? 8.802 -0.872 -0.201 1.00 97.25 86 GLY A N 1
ATOM 649 C CA . GLY A 1 86 ? 7.366 -0.628 -0.246 1.00 97.25 86 GLY A CA 1
ATOM 650 C C . GLY A 1 86 ? 6.537 -1.864 0.094 1.00 97.25 86 GLY A C 1
ATOM 651 O O . GLY A 1 86 ? 5.614 -1.766 0.905 1.00 97.25 86 GLY A O 1
ATOM 652 N N . ILE A 1 87 ? 6.867 -3.035 -0.459 1.00 97.62 87 ILE A N 1
ATOM 653 C CA . ILE A 1 87 ? 6.098 -4.261 -0.216 1.00 97.62 87 ILE A CA 1
ATOM 654 C C . ILE A 1 87 ? 6.223 -4.730 1.238 1.00 97.62 87 ILE A C 1
ATOM 656 O O . ILE A 1 87 ? 5.224 -5.153 1.826 1.00 97.62 87 ILE A O 1
ATOM 660 N N . TRP A 1 88 ? 7.389 -4.561 1.872 1.00 98.25 88 TRP A N 1
ATOM 661 C CA . TRP A 1 88 ? 7.562 -4.839 3.302 1.00 98.25 88 TRP A CA 1
ATOM 662 C C . TRP A 1 88 ? 6.711 -3.917 4.179 1.00 98.25 88 TRP A C 1
ATOM 664 O O . TRP A 1 88 ? 6.006 -4.390 5.077 1.00 98.25 88 TRP A O 1
ATOM 674 N N . LEU A 1 89 ? 6.718 -2.610 3.895 1.00 97.94 89 LEU A N 1
ATOM 675 C CA . LEU A 1 89 ? 5.879 -1.641 4.605 1.00 97.94 89 LEU A CA 1
ATOM 676 C C . LEU A 1 89 ? 4.390 -1.958 4.426 1.00 97.94 89 LEU A C 1
ATOM 678 O O . LEU A 1 89 ? 3.650 -2.011 5.410 1.00 97.94 89 LEU A O 1
ATOM 682 N N . MET A 1 90 ? 3.964 -2.250 3.195 1.00 98.19 90 MET A N 1
ATOM 683 C CA . MET A 1 90 ? 2.590 -2.651 2.887 1.00 98.19 90 MET A CA 1
ATOM 684 C C . MET A 1 90 ? 2.195 -3.940 3.613 1.00 98.19 90 MET A C 1
ATOM 686 O O . MET A 1 90 ? 1.082 -4.024 4.133 1.00 98.19 90 MET A O 1
ATOM 690 N N . GLY A 1 91 ? 3.100 -4.916 3.716 1.00 98.19 91 GLY A N 1
ATOM 691 C CA . GLY A 1 91 ? 2.887 -6.146 4.479 1.00 98.19 91 GLY A CA 1
ATOM 692 C C . GLY A 1 91 ? 2.620 -5.871 5.960 1.00 98.19 91 GLY A C 1
ATOM 693 O O . GLY A 1 91 ? 1.620 -6.339 6.510 1.00 98.19 91 GLY A O 1
ATOM 694 N N . ILE A 1 92 ? 3.455 -5.043 6.597 1.00 98.44 92 ILE A N 1
ATOM 695 C CA . ILE A 1 92 ? 3.274 -4.634 7.999 1.00 98.44 92 ILE A CA 1
ATOM 696 C C . ILE A 1 92 ? 1.950 -3.877 8.175 1.00 98.44 92 ILE A C 1
ATOM 698 O O . ILE A 1 92 ? 1.158 -4.205 9.064 1.00 98.44 92 ILE A O 1
ATOM 702 N N . THR A 1 93 ? 1.669 -2.893 7.316 1.00 98.06 93 THR A N 1
ATOM 703 C CA . THR A 1 93 ? 0.417 -2.123 7.347 1.00 98.06 93 THR A CA 1
ATOM 704 C C . THR A 1 93 ? -0.806 -3.021 7.162 1.00 98.06 93 THR A C 1
ATOM 706 O O . THR A 1 93 ? -1.801 -2.855 7.874 1.00 98.06 93 THR A O 1
ATOM 709 N N . GLY A 1 94 ? -0.737 -3.998 6.257 1.00 98.31 94 GLY A N 1
ATOM 710 C CA . GLY A 1 94 ? -1.787 -4.984 6.025 1.00 98.31 94 GLY A CA 1
ATOM 711 C C . GLY A 1 94 ? -2.058 -5.833 7.265 1.00 98.31 94 GLY A C 1
ATOM 712 O O . GLY A 1 94 ? -3.206 -5.926 7.699 1.00 98.31 94 GLY A O 1
ATOM 713 N N . ILE A 1 95 ? -1.013 -6.375 7.900 1.00 98.56 95 ILE A N 1
ATOM 714 C CA . ILE A 1 95 ? -1.138 -7.166 9.137 1.00 98.56 95 ILE A CA 1
ATOM 715 C C . ILE A 1 95 ? -1.767 -6.331 10.258 1.00 98.56 95 ILE A C 1
ATOM 717 O O . ILE A 1 95 ? -2.736 -6.771 10.880 1.00 98.56 95 ILE A O 1
ATOM 721 N N . ILE A 1 96 ? -1.273 -5.111 10.492 1.00 98.44 96 ILE A N 1
ATOM 722 C CA . ILE A 1 96 ? -1.829 -4.205 11.512 1.00 98.44 96 ILE A CA 1
ATOM 723 C C . ILE A 1 96 ? -3.307 -3.914 11.227 1.00 98.44 96 ILE A C 1
ATOM 725 O O . ILE A 1 96 ? -4.138 -3.944 12.138 1.00 98.44 96 ILE A O 1
ATOM 729 N N . SER A 1 97 ? -3.654 -3.681 9.962 1.00 98.06 97 SER A N 1
ATOM 730 C CA . SER A 1 97 ? -5.028 -3.407 9.539 1.00 98.06 97 SER A CA 1
ATOM 731 C C . SER A 1 97 ? -5.954 -4.606 9.766 1.00 98.06 97 SER A C 1
ATOM 733 O O . SER A 1 97 ? -7.062 -4.442 10.281 1.00 98.06 97 SER A O 1
ATOM 735 N N . LEU A 1 98 ? -5.493 -5.823 9.469 1.00 98.12 98 LEU A N 1
ATOM 736 C CA . LEU A 1 98 ? -6.234 -7.058 9.741 1.00 98.12 98 LEU A CA 1
ATOM 737 C C . LEU A 1 98 ? -6.448 -7.277 11.244 1.00 98.12 98 LEU A C 1
ATOM 739 O O . LEU A 1 98 ? -7.559 -7.608 11.664 1.00 98.12 98 LEU A O 1
ATOM 743 N N . VAL A 1 99 ? -5.425 -7.033 12.069 1.00 97.94 99 VAL A N 1
ATOM 744 C CA . VAL A 1 99 ? -5.547 -7.096 13.534 1.00 97.94 99 VAL A CA 1
ATOM 745 C C . VAL A 1 99 ? -6.567 -6.069 14.035 1.00 97.94 99 VAL A C 1
ATOM 747 O O . VAL A 1 99 ? -7.437 -6.411 14.839 1.00 97.94 99 VAL A O 1
ATOM 750 N N . ALA A 1 100 ? -6.523 -4.834 13.528 1.00 95.81 100 ALA A N 1
ATOM 751 C CA . ALA A 1 100 ? -7.474 -3.786 13.894 1.00 95.81 100 ALA A CA 1
ATOM 752 C C . ALA A 1 100 ? -8.925 -4.174 13.552 1.00 95.81 100 ALA A C 1
ATOM 754 O O . ALA A 1 100 ? -9.817 -4.029 14.394 1.00 95.81 100 ALA A O 1
ATOM 755 N N . LEU A 1 101 ? -9.160 -4.731 12.359 1.00 96.50 101 LEU A N 1
ATOM 756 C CA . LEU A 1 101 ? -10.471 -5.242 11.944 1.00 96.50 101 LEU A CA 1
ATOM 757 C C . LEU A 1 101 ? -10.944 -6.398 12.828 1.00 96.50 101 LEU A C 1
ATOM 759 O O . LEU A 1 101 ? -12.099 -6.424 13.256 1.00 96.50 101 LEU A O 1
ATOM 763 N N . PHE A 1 102 ? -10.053 -7.333 13.156 1.00 95.88 102 PHE A N 1
ATOM 764 C CA . PHE A 1 102 ? -10.370 -8.456 14.034 1.00 95.88 102 PHE A CA 1
ATOM 765 C C . PHE A 1 102 ? -10.767 -7.994 15.444 1.00 95.88 102 PHE A C 1
ATOM 767 O O . PHE A 1 102 ? -11.742 -8.488 16.021 1.00 95.88 102 PHE A O 1
ATOM 774 N N . MET A 1 103 ? -10.060 -7.004 15.995 1.00 94.25 103 MET A N 1
ATOM 775 C CA . MET A 1 103 ? -10.401 -6.397 17.284 1.00 94.25 103 MET A CA 1
ATOM 776 C C . MET A 1 103 ? -11.740 -5.651 17.234 1.00 94.25 103 MET A C 1
ATOM 778 O O . MET A 1 103 ? -12.548 -5.782 18.160 1.00 94.25 103 MET A O 1
ATOM 782 N N . ALA A 1 104 ? -12.004 -4.901 16.160 1.00 91.88 104 ALA A N 1
ATOM 783 C CA . ALA A 1 104 ? -13.282 -4.221 15.956 1.00 91.88 104 ALA A CA 1
ATOM 784 C C . ALA A 1 104 ? -14.443 -5.227 15.890 1.00 91.88 104 ALA A C 1
ATOM 786 O O . ALA A 1 104 ? -15.457 -5.061 16.574 1.00 91.88 104 ALA A O 1
ATOM 787 N N . TRP A 1 105 ? -14.261 -6.334 15.166 1.00 89.62 105 TRP A N 1
ATOM 788 C CA . TRP A 1 105 ? -15.247 -7.409 15.083 1.00 89.62 105 TRP A CA 1
ATOM 789 C C . TRP A 1 105 ? -15.551 -8.029 16.453 1.00 89.62 105 TRP A C 1
ATOM 791 O O . TRP A 1 105 ? -16.721 -8.178 16.815 1.00 89.62 105 TRP A O 1
ATOM 801 N N . LYS A 1 106 ? -14.529 -8.303 17.276 1.00 89.31 106 LYS A N 1
ATOM 802 C CA . LYS A 1 106 ? -14.734 -8.799 18.649 1.00 89.31 106 LYS A CA 1
ATOM 803 C C . LYS A 1 106 ? -15.540 -7.829 19.519 1.00 89.31 106 LYS A C 1
ATOM 805 O O . LYS A 1 106 ? -16.451 -8.273 20.218 1.00 89.31 106 LYS A O 1
ATOM 810 N N . LYS A 1 107 ? -15.260 -6.520 19.455 1.00 84.19 107 LYS A N 1
ATOM 811 C CA . LYS A 1 107 ? -16.011 -5.502 20.217 1.00 84.19 107 LYS A CA 1
ATOM 812 C C . LYS A 1 107 ? -17.498 -5.492 19.863 1.00 84.19 107 LYS A C 1
ATOM 814 O O . LYS A 1 107 ? -18.334 -5.460 20.761 1.00 84.19 107 LYS A O 1
ATOM 819 N N . THR A 1 108 ? -17.839 -5.579 18.576 1.00 75.25 108 THR A N 1
ATOM 820 C CA . THR A 1 108 ? -19.251 -5.600 18.146 1.00 75.25 108 THR A CA 1
ATOM 821 C C . THR A 1 108 ? -20.013 -6.834 18.640 1.00 75.25 108 THR A C 1
ATOM 823 O O . THR A 1 108 ? -21.194 -6.728 18.964 1.00 75.25 108 THR A O 1
ATOM 826 N N . LYS A 1 109 ? -19.346 -7.993 18.772 1.00 64.38 109 LYS A N 1
ATOM 827 C CA . LYS A 1 109 ? -19.943 -9.204 19.364 1.00 64.38 109 LYS A CA 1
ATOM 828 C C . LYS A 1 109 ? -20.112 -9.112 20.882 1.00 64.38 109 LYS A C 1
ATOM 830 O O . LYS A 1 109 ? -21.118 -9.586 21.397 1.00 64.38 109 LYS A O 1
ATOM 835 N N . ALA A 1 110 ? -19.164 -8.493 21.585 1.00 61.84 110 ALA A N 1
ATOM 836 C CA . ALA A 1 110 ? -19.244 -8.294 23.034 1.00 61.84 110 ALA A CA 1
ATOM 837 C C . ALA A 1 110 ? -20.300 -7.242 23.443 1.00 61.84 110 ALA A C 1
ATOM 83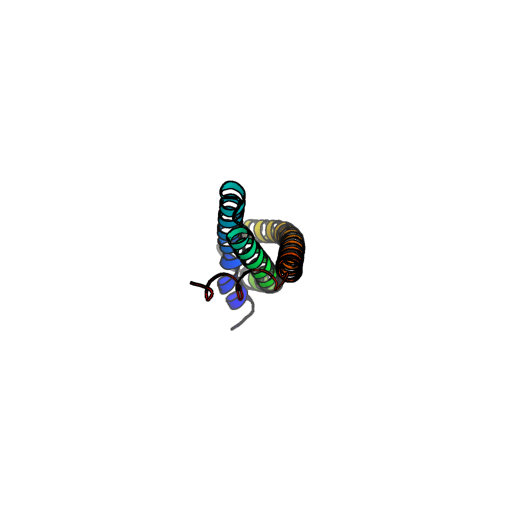9 O O . ALA A 1 110 ? -20.824 -7.291 24.551 1.00 61.84 110 ALA A O 1
ATOM 840 N N . GLY A 1 111 ? -20.647 -6.313 22.545 1.00 53.41 111 GLY A N 1
ATOM 841 C CA . GLY A 1 111 ? -21.586 -5.211 22.787 1.00 53.41 111 GLY A CA 1
ATOM 842 C C . GLY A 1 111 ? -23.082 -5.541 22.700 1.00 53.41 111 GLY A C 1
ATOM 843 O O . GLY A 1 111 ? -23.884 -4.612 22.682 1.00 53.41 111 GLY A O 1
ATOM 844 N N . LYS A 1 112 ? -23.493 -6.817 22.645 1.00 50.19 112 LYS A N 1
ATOM 845 C CA . LYS A 1 112 ? -24.916 -7.196 22.732 1.00 50.19 112 LYS A CA 1
ATOM 846 C C . LYS A 1 112 ? -25.268 -7.838 24.083 1.00 50.19 112 LYS A C 1
ATOM 848 O O . LYS A 1 112 ? -25.378 -9.061 24.146 1.00 50.19 112 LYS A O 1
ATOM 853 N N . PRO A 1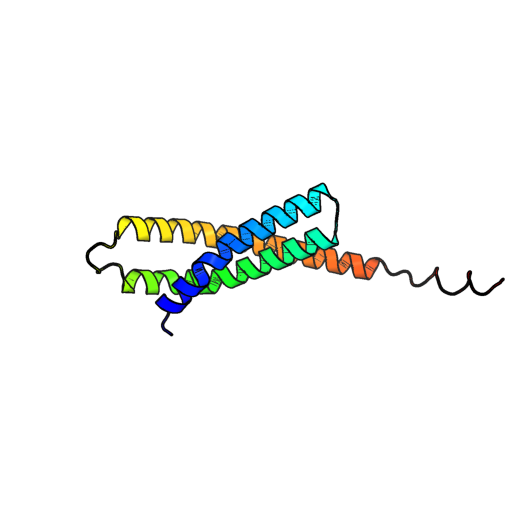 113 ? -25.585 -7.067 25.139 1.00 44.44 113 PRO A N 1
ATOM 854 C CA . PRO A 1 113 ? -26.603 -7.493 26.082 1.00 44.44 113 PRO A CA 1
ATOM 855 C C . PRO A 1 113 ? -27.970 -7.182 25.457 1.00 44.44 113 PRO A C 1
ATOM 857 O O . PRO A 1 113 ? -28.381 -6.031 25.325 1.00 44.44 113 PRO A O 1
ATOM 860 N N . CYS A 1 114 ? -28.673 -8.224 25.027 1.00 50.84 114 CYS A N 1
ATOM 861 C CA . CYS A 1 114 ? -30.022 -8.163 24.463 1.00 50.84 114 CYS A CA 1
ATOM 862 C C . CYS A 1 114 ? -31.089 -7.855 25.541 1.00 50.84 114 CYS A C 1
ATOM 864 O O . CYS A 1 114 ? -32.051 -8.600 25.667 1.00 50.84 114 CYS A O 1
ATOM 866 N N . PHE A 1 115 ? -30.918 -6.814 26.371 1.00 45.91 115 PHE A N 1
ATOM 867 C CA . PHE A 1 115 ? -31.695 -6.722 27.621 1.00 45.91 115 PHE A CA 1
ATOM 868 C C . PHE A 1 115 ? -32.475 -5.429 27.905 1.00 45.91 115 PHE A C 1
ATOM 870 O O . PHE A 1 115 ? -33.149 -5.392 28.923 1.00 45.91 115 PHE A O 1
ATOM 877 N N . PHE A 1 116 ? -32.475 -4.383 27.064 1.00 43.19 116 PHE A N 1
ATOM 878 C CA . PHE A 1 116 ? -33.095 -3.114 27.511 1.00 43.19 116 PHE A CA 1
ATOM 879 C C . PHE A 1 116 ? -34.054 -2.364 26.585 1.00 43.19 116 PHE A C 1
ATOM 881 O O . PHE A 1 116 ? -34.492 -1.289 26.977 1.00 43.19 116 PHE A O 1
ATOM 888 N N . ASN A 1 117 ? -34.463 -2.891 25.423 1.00 37.56 117 ASN A N 1
ATOM 889 C CA . ASN A 1 117 ? -35.333 -2.099 24.532 1.00 37.56 117 ASN A CA 1
ATOM 890 C C . ASN A 1 117 ? -36.611 -2.772 24.010 1.00 37.56 117 ASN A C 1
ATOM 892 O O . ASN A 1 117 ? -37.122 -2.353 22.980 1.00 37.56 117 ASN A O 1
ATOM 896 N N . CYS A 1 118 ? -37.158 -3.776 24.709 1.00 42.75 118 CYS A N 1
ATOM 897 C CA . CYS A 1 118 ? -38.418 -4.414 24.283 1.00 42.75 118 CYS A CA 1
ATOM 898 C C . CYS A 1 118 ? -39.558 -4.421 25.324 1.00 42.75 118 CYS A C 1
ATOM 900 O O . CYS A 1 118 ? -40.644 -4.882 25.006 1.00 42.75 118 CYS A O 1
ATOM 902 N N . LEU A 1 119 ? -39.371 -3.907 26.550 1.00 41.31 119 LEU A N 1
ATOM 903 C CA . LEU A 1 119 ? -40.395 -4.049 27.609 1.00 41.31 119 LEU A CA 1
ATOM 904 C C . LEU A 1 119 ? -40.808 -2.763 28.343 1.00 41.31 119 LEU A C 1
ATOM 906 O O . LEU A 1 119 ? -41.692 -2.831 29.186 1.00 41.31 119 LEU A O 1
ATOM 910 N N . TYR A 1 120 ? -40.251 -1.593 28.005 1.00 44.50 120 TYR A N 1
ATOM 911 C CA . TYR A 1 120 ? -40.608 -0.329 28.680 1.00 44.50 120 TYR A CA 1
ATOM 912 C C . TYR A 1 120 ? -41.370 0.700 27.825 1.00 44.50 120 TYR A C 1
ATOM 914 O O . TYR A 1 120 ? -41.761 1.733 28.359 1.00 44.50 120 TYR A O 1
ATOM 922 N N . TYR A 1 121 ? -41.636 0.433 26.538 1.00 43.53 121 TYR A N 1
ATOM 923 C CA . TYR A 1 121 ? -42.350 1.380 25.655 1.00 43.53 121 TYR A CA 1
ATOM 924 C C . TYR A 1 121 ? -43.746 0.930 25.187 1.00 43.53 121 TYR A C 1
ATOM 926 O O . TYR A 1 121 ? -44.378 1.645 24.421 1.00 43.53 121 TYR A O 1
ATOM 934 N N . PHE A 1 122 ? -44.263 -0.202 25.677 1.00 44.44 122 PHE A N 1
ATOM 935 C CA . PHE A 1 122 ? -45.647 -0.653 25.427 1.00 44.44 122 PHE A CA 1
ATOM 936 C C . PHE A 1 122 ? -46.450 -0.792 26.734 1.00 44.44 122 PHE A C 1
ATOM 938 O O . PHE A 1 122 ? -47.242 -1.710 26.916 1.00 44.44 122 PHE A O 1
ATOM 945 N N . GLY A 1 123 ? -46.182 0.111 27.681 1.00 48.69 123 GLY A N 1
ATOM 946 C CA . GLY A 1 123 ? -46.836 0.193 28.990 1.00 48.69 123 GLY A CA 1
ATOM 947 C C . GLY A 1 123 ? -47.365 1.594 29.311 1.00 48.69 123 GLY A C 1
ATOM 948 O O . GLY A 1 123 ? -47.300 2.008 30.467 1.00 48.69 123 GLY A O 1
ATOM 949 N N . ARG A 1 124 ? -47.830 2.338 28.301 1.00 40.38 124 ARG A N 1
ATOM 950 C CA . ARG A 1 124 ? -48.659 3.541 28.452 1.00 40.38 124 ARG A CA 1
ATOM 951 C C . ARG A 1 124 ? -49.688 3.615 27.341 1.00 40.38 124 ARG A C 1
ATOM 953 O O . ARG A 1 124 ? -49.294 3.338 26.189 1.00 40.38 124 ARG A O 1
#

Secondary structure (DSSP, 8-state):
--HHHHHHHHTHHHHHHHHHHHHHHHHHHHTT-HHHHHHHHHHHHHHHHHHHHHHHTHHHHHHTTTTSTT--HHHHHHHHHHHHHHHHHHHHHHHHHHHHHHHHHHHHHHT----SSSSSSS--

Sequence (124 aa):
MNQTHIHLLLNHFPIVGTLIGSCLLLWGIIKKNDHTKSIAAFLLATMALVAIPVFLTGEPAEESVEKISGVSENMISLHEEAAEIGIWLMGITGIISLVALFMAWKKTKAGKPCFFNCLYYFGR